Protein AF-A0A967WWT2-F1 (afdb_monomer)

Mean predicted aligned error: 10.34 Å

pLDDT: mean 78.19, std 13.16, range [41.59, 95.38]

Solvent-accessible surface area (backbone atoms only — not comparable to full-atom values): 6379 Å² total; per-residue (Å²): 126,66,67,59,69,57,44,53,61,51,52,52,48,64,65,35,56,87,50,70,46,81,72,91,77,79,73,56,79,82,50,46,62,55,53,53,53,50,50,52,52,51,52,55,50,28,65,75,70,73,47,48,70,65,51,29,50,68,61,23,52,84,67,68,36,68,70,23,54,51,50,42,50,52,51,53,51,51,51,51,51,52,49,53,61,51,61,77,46,81,67,76,77,71,81,78,71,82,70,54,64,72,47,73,74,91

Foldseek 3Di:
DVVVVVVVVVVVCVVLVVLVLDDDDDDDPVCVVVVVVVVVVQVVVCVVLVHDLCCLVVVVVVVVDPSSVVVNVVVVVVVVVVVVVVVVDPDDPDPDPPPPVVSPPD

Radius of gyration: 17.38 Å; Cα contacts (8 Å, |Δi|>4): 32; chains: 1; bounding box: 36×29×40 Å

Structure (mmCIF, N/CA/C/O backbone):
data_AF-A0A967WWT2-F1
#
_entry.id   AF-A0A967WWT2-F1
#
loop_
_atom_site.group_PDB
_atom_site.id
_atom_site.type_symbol
_atom_site.label_atom_id
_atom_site.label_alt_id
_atom_site.label_comp_id
_atom_site.label_asym_id
_atom_site.label_entity_id
_atom_site.label_seq_id
_atom_site.pdbx_PDB_ins_code
_atom_site.Cartn_x
_atom_site.Cartn_y
_atom_site.Cartn_z
_atom_site.occupancy
_atom_site.B_iso_or_equiv
_atom_site.auth_seq_id
_atom_site.auth_comp_id
_atom_site.auth_asym_id
_atom_site.auth_atom_id
_atom_site.pdbx_PDB_model_num
ATOM 1 N N . GLY A 1 1 ? -9.797 3.196 -16.306 1.00 60.34 1 GLY A N 1
ATOM 2 C CA . GLY A 1 1 ? -9.299 2.882 -14.950 1.00 60.34 1 GLY A CA 1
ATOM 3 C C . GLY A 1 1 ? -10.285 3.153 -13.816 1.00 60.34 1 GLY A C 1
ATOM 4 O O . GLY A 1 1 ? -9.964 2.824 -12.686 1.00 60.34 1 GLY A O 1
ATOM 5 N N . SER A 1 2 ? -11.473 3.717 -14.060 1.00 72.06 2 SER A N 1
ATOM 6 C CA . SER A 1 2 ? -12.331 4.225 -12.973 1.00 72.06 2 SER A CA 1
ATOM 7 C C . SER A 1 2 ? -13.225 3.172 -12.309 1.00 72.06 2 SER A C 1
ATOM 9 O O . SER A 1 2 ? -13.552 3.304 -11.135 1.00 72.06 2 SER A O 1
ATOM 11 N N . VAL A 1 3 ? -13.580 2.097 -13.023 1.00 85.44 3 VAL A N 1
ATOM 12 C CA . VAL A 1 3 ? -14.450 1.032 -12.484 1.00 85.44 3 VAL A CA 1
ATOM 13 C C . VAL A 1 3 ? -13.827 0.304 -11.292 1.00 85.44 3 VAL A C 1
ATOM 15 O O . VAL A 1 3 ? -14.539 -0.043 -10.359 1.00 85.44 3 VAL A O 1
ATOM 18 N N . VAL A 1 4 ? -12.496 0.162 -11.276 1.00 85.12 4 VAL A N 1
ATOM 19 C CA . VAL A 1 4 ? -11.754 -0.471 -10.174 1.00 85.12 4 VAL A CA 1
ATOM 20 C C . VAL A 1 4 ? -11.893 0.344 -8.884 1.00 85.12 4 VAL A C 1
ATOM 22 O O . VAL A 1 4 ? -12.111 -0.211 -7.813 1.00 85.12 4 VAL A O 1
ATOM 25 N N . VAL A 1 5 ? -11.853 1.676 -8.979 1.00 87.19 5 VAL A N 1
ATOM 26 C CA . VAL A 1 5 ? -11.958 2.566 -7.809 1.00 87.19 5 VAL A CA 1
ATOM 27 C C . VAL A 1 5 ? -13.308 2.413 -7.108 1.00 87.19 5 VAL A C 1
ATOM 29 O O . VAL A 1 5 ? -13.368 2.432 -5.883 1.00 87.19 5 VAL A O 1
ATOM 32 N N . LEU A 1 6 ? -14.380 2.211 -7.877 1.00 90.88 6 LEU A N 1
ATOM 33 C CA . LEU A 1 6 ? -15.718 1.954 -7.345 1.00 90.88 6 LEU A CA 1
ATOM 34 C C . LEU A 1 6 ? -15.877 0.500 -6.881 1.00 90.88 6 LEU A C 1
ATOM 36 O O . LEU A 1 6 ? -16.505 0.249 -5.856 1.00 90.88 6 LEU A O 1
ATOM 40 N N . SER A 1 7 ? -15.284 -0.466 -7.586 1.00 89.25 7 SER A N 1
ATOM 41 C CA . SER A 1 7 ? -15.450 -1.884 -7.265 1.00 89.25 7 SER A CA 1
ATOM 42 C C . SER A 1 7 ? -14.705 -2.322 -6.003 1.00 89.25 7 SER A C 1
ATOM 44 O O . SER A 1 7 ? -15.155 -3.259 -5.355 1.00 89.25 7 SER A O 1
ATOM 46 N N . LEU A 1 8 ? -13.596 -1.674 -5.623 1.00 89.50 8 LEU A N 1
ATOM 47 C CA . LEU A 1 8 ? -12.852 -1.998 -4.394 1.00 89.50 8 LEU A CA 1
ATOM 48 C C . LEU A 1 8 ? -13.704 -1.864 -3.114 1.00 89.50 8 LEU A C 1
ATOM 50 O O . LEU A 1 8 ? -13.814 -2.848 -2.377 1.00 89.50 8 LEU A O 1
ATOM 54 N N . PRO A 1 9 ? -14.325 -0.701 -2.825 1.00 89.00 9 PRO A N 1
ATOM 55 C CA . PRO A 1 9 ? -15.168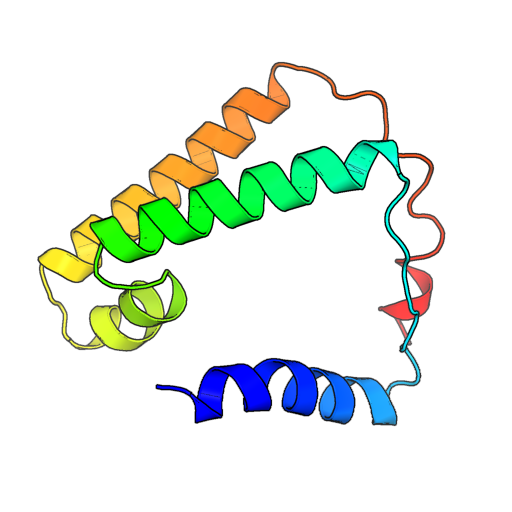 -0.558 -1.641 1.00 89.00 9 PRO A CA 1
ATOM 56 C C . PRO A 1 9 ? -16.434 -1.417 -1.732 1.00 89.00 9 PRO A C 1
ATOM 58 O O . PRO A 1 9 ? -16.829 -2.014 -0.734 1.00 89.00 9 PRO A O 1
ATOM 61 N N . ILE A 1 10 ? -17.034 -1.540 -2.922 1.00 90.81 10 ILE A N 1
ATOM 62 C CA . ILE A 1 10 ? -18.239 -2.359 -3.134 1.00 90.81 10 ILE A CA 1
ATOM 63 C C . ILE A 1 10 ? -17.939 -3.844 -2.884 1.00 90.81 10 ILE A C 1
ATOM 65 O O . ILE A 1 10 ? -18.672 -4.509 -2.155 1.00 90.81 10 ILE A O 1
ATOM 69 N N . GLY A 1 11 ? -16.837 -4.363 -3.426 1.00 88.38 11 GLY A N 1
ATOM 70 C CA . GLY A 1 11 ? -16.405 -5.744 -3.221 1.00 88.38 11 GLY A CA 1
ATOM 71 C C . GLY A 1 11 ? -16.061 -6.032 -1.760 1.00 88.38 11 GLY A C 1
ATOM 72 O O . GLY A 1 11 ? -16.466 -7.064 -1.229 1.00 88.38 11 GLY A O 1
ATOM 73 N N . GLY A 1 12 ? -15.390 -5.096 -1.079 1.00 87.00 12 GLY A N 1
ATOM 74 C CA . GLY A 1 12 ? -15.132 -5.192 0.359 1.00 87.00 12 GLY A CA 1
ATOM 75 C C . GLY A 1 12 ? -16.418 -5.225 1.192 1.00 87.00 12 GLY A C 1
ATOM 76 O O . GLY A 1 12 ? -16.533 -6.039 2.106 1.00 87.00 12 GLY A O 1
ATOM 77 N N . PHE A 1 13 ? -17.406 -4.397 0.842 1.00 86.62 13 PHE A N 1
ATOM 78 C CA . PHE A 1 13 ? -18.704 -4.348 1.517 1.00 86.62 13 PHE A CA 1
ATOM 79 C C . PHE A 1 13 ? -19.501 -5.647 1.344 1.00 86.62 13 PHE A C 1
ATOM 81 O O . PHE A 1 13 ? -19.939 -6.233 2.332 1.00 86.62 13 PHE A O 1
ATOM 88 N N . ILE A 1 14 ? -19.617 -6.150 0.110 1.00 88.25 14 ILE A N 1
ATOM 89 C CA . ILE A 1 14 ? -20.298 -7.422 -0.181 1.00 88.25 14 ILE A CA 1
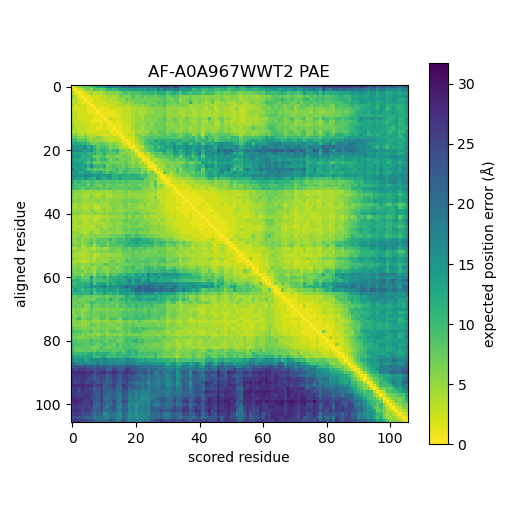ATOM 90 C C . ILE A 1 14 ? -19.592 -8.583 0.523 1.00 88.25 14 ILE A C 1
ATOM 92 O O . ILE A 1 14 ? -20.248 -9.478 1.038 1.00 88.25 14 ILE A O 1
ATOM 96 N N . ALA A 1 15 ? -18.261 -8.566 0.597 1.00 85.69 15 ALA A N 1
ATOM 97 C CA . ALA A 1 15 ? -17.512 -9.602 1.293 1.00 85.69 15 ALA A CA 1
ATOM 98 C C . ALA A 1 15 ? -17.683 -9.522 2.824 1.00 85.69 15 ALA A C 1
ATOM 100 O O . ALA A 1 15 ? -17.624 -10.544 3.504 1.00 85.69 15 ALA A O 1
ATOM 101 N N . ALA A 1 16 ? -17.860 -8.333 3.399 1.00 81.31 16 ALA A N 1
ATOM 102 C CA . ALA A 1 16 ? -18.068 -8.159 4.838 1.00 81.31 16 ALA A CA 1
ATOM 103 C C . ALA A 1 16 ? -19.508 -8.477 5.280 1.00 81.31 16 ALA A C 1
ATOM 105 O O . ALA A 1 16 ? -19.714 -8.888 6.421 1.00 81.31 16 ALA A O 1
ATOM 106 N N . TRP A 1 17 ? -20.489 -8.340 4.383 1.00 80.56 17 TRP A N 1
ATOM 107 C CA . TRP A 1 17 ? -21.911 -8.522 4.684 1.00 80.56 17 TRP A CA 1
ATOM 108 C C . TRP A 1 17 ? -22.262 -9.897 5.286 1.00 80.56 17 TRP A C 1
ATOM 110 O O . TRP A 1 17 ? -22.899 -9.917 6.337 1.00 80.56 17 TRP A O 1
ATOM 120 N N . PRO A 1 18 ? -21.835 -11.049 4.723 1.00 80.31 18 PRO A N 1
ATOM 121 C CA . PRO A 1 18 ? -22.174 -12.362 5.276 1.00 80.31 18 PRO A CA 1
ATOM 122 C C . PRO A 1 18 ? -21.506 -12.632 6.624 1.00 80.31 18 PRO A C 1
ATOM 124 O O . PRO A 1 18 ? -21.966 -13.481 7.377 1.00 80.31 18 PRO A O 1
ATOM 127 N N . ARG A 1 19 ? -20.405 -11.928 6.911 1.00 75.81 19 ARG A N 1
ATOM 128 C CA . ARG A 1 19 ? -19.617 -12.099 8.134 1.00 75.81 19 ARG A CA 1
ATOM 129 C C . ARG A 1 19 ? -20.117 -11.216 9.281 1.00 75.81 19 ARG A C 1
ATOM 131 O O . ARG A 1 19 ? -19.773 -11.463 10.424 1.00 75.81 19 ARG A O 1
ATOM 138 N N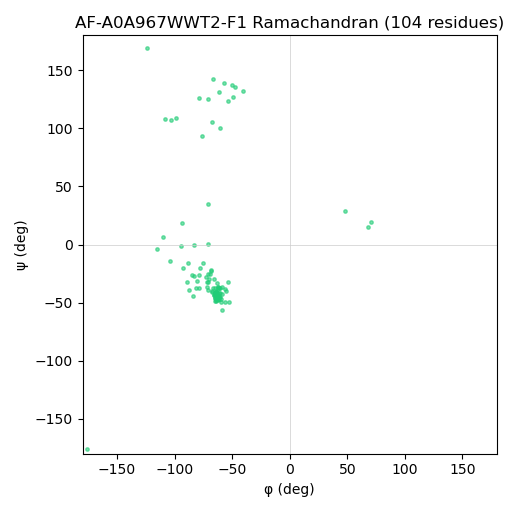 . GLY A 1 20 ? -20.944 -10.198 9.014 1.00 64.81 20 GLY A N 1
ATOM 139 C CA . GLY A 1 20 ? -21.502 -9.326 10.060 1.00 64.81 20 GLY A CA 1
ATOM 140 C C . GLY A 1 20 ? -20.469 -8.430 10.763 1.00 64.81 20 GLY A C 1
ATOM 141 O O . GLY A 1 20 ? -20.755 -7.854 11.809 1.00 64.81 20 GLY A O 1
ATOM 142 N N . THR A 1 21 ? -19.271 -8.276 10.193 1.00 64.94 21 THR A N 1
ATOM 143 C CA . THR A 1 21 ? -18.104 -7.618 10.814 1.00 64.94 21 THR A CA 1
ATOM 144 C C . THR A 1 21 ? -17.972 -6.134 10.465 1.00 64.94 21 THR A C 1
ATOM 146 O O . THR A 1 21 ? -16.905 -5.531 10.600 1.00 64.94 21 THR A O 1
ATOM 149 N N . PHE A 1 22 ? -19.054 -5.511 9.995 1.00 64.19 22 PHE A N 1
ATOM 150 C CA . PHE A 1 22 ? -19.024 -4.131 9.527 1.00 64.19 22 PHE A CA 1
ATOM 151 C C . PHE A 1 22 ? -18.993 -3.143 10.703 1.00 64.19 22 PHE A C 1
ATOM 153 O O . PHE A 1 22 ? -20.025 -2.750 11.242 1.00 64.19 22 PHE A O 1
ATOM 160 N N . ALA A 1 23 ? -17.788 -2.731 11.100 1.00 66.38 23 ALA A N 1
ATOM 161 C CA . ALA A 1 23 ? -17.566 -1.706 12.115 1.00 66.38 23 ALA A CA 1
ATOM 162 C C . ALA A 1 23 ? -17.038 -0.415 11.469 1.00 66.38 23 ALA A C 1
ATOM 164 O O . ALA A 1 23 ? -15.876 -0.343 11.061 1.00 66.38 23 ALA A O 1
ATOM 165 N N . LEU A 1 24 ? -17.870 0.632 11.408 1.00 66.06 24 LEU A N 1
ATOM 166 C CA . LEU A 1 24 ? -17.417 1.963 10.996 1.00 66.06 24 LEU A CA 1
ATOM 167 C C . LEU A 1 24 ? -16.471 2.529 12.062 1.00 66.06 24 LEU A C 1
ATOM 169 O O . LEU A 1 24 ? -16.898 2.952 13.137 1.00 66.06 24 LEU A O 1
ATOM 173 N N . LYS A 1 25 ? -15.170 2.539 11.770 1.00 68.56 25 LYS A N 1
ATOM 174 C CA . LYS A 1 25 ? -14.153 3.111 12.656 1.00 68.56 25 LYS A CA 1
ATOM 175 C C . LYS A 1 25 ? -13.788 4.510 12.209 1.00 68.56 25 LYS A C 1
ATOM 177 O O . LYS A 1 25 ? -13.102 4.687 11.207 1.00 68.56 25 LYS A O 1
ATOM 182 N N . LEU A 1 26 ? -14.216 5.500 12.987 1.00 71.00 26 LEU A N 1
ATOM 183 C CA . LEU A 1 26 ? -13.755 6.866 12.795 1.00 71.00 26 LEU A CA 1
ATOM 184 C C . LEU A 1 26 ? -12.353 7.021 13.403 1.00 71.00 26 LEU A C 1
ATOM 186 O O . LEU A 1 26 ? -12.152 6.703 14.580 1.00 71.00 26 LEU A O 1
ATOM 190 N N . PRO A 1 27 ? -11.369 7.500 12.625 1.00 66.44 27 PRO A N 1
ATOM 191 C CA . PRO A 1 27 ? -10.036 7.748 13.140 1.00 66.44 27 PRO A CA 1
ATOM 192 C C . PRO A 1 27 ? -10.060 8.896 14.155 1.00 66.44 27 PRO A C 1
ATOM 194 O O . PRO A 1 27 ? -10.758 9.894 13.990 1.00 66.44 27 PRO A O 1
ATOM 197 N N . GLN A 1 28 ? -9.256 8.765 15.209 1.00 74.31 28 GLN A N 1
ATOM 198 C CA . GLN A 1 28 ? -9.050 9.828 16.192 1.00 74.31 28 GLN A CA 1
ATOM 199 C C . GLN A 1 28 ? -8.543 11.097 15.480 1.00 74.31 28 GLN A C 1
ATOM 201 O O . GLN A 1 28 ? -7.674 10.997 14.614 1.00 74.31 28 GLN A O 1
ATOM 206 N N . ALA A 1 29 ? -9.019 12.290 15.857 1.00 71.50 29 ALA A N 1
ATOM 207 C CA . ALA A 1 29 ? -8.725 13.541 15.135 1.00 71.50 29 ALA A CA 1
ATOM 208 C C . ALA A 1 29 ? -7.219 13.813 14.917 1.00 71.50 29 ALA A C 1
ATOM 210 O O . ALA A 1 29 ? -6.814 14.345 13.886 1.00 71.50 29 ALA A O 1
ATOM 211 N N . ARG A 1 30 ? -6.363 13.376 15.852 1.00 69.38 30 ARG A N 1
ATOM 212 C CA . ARG A 1 30 ? -4.895 13.478 15.734 1.00 69.38 30 ARG A CA 1
ATOM 213 C C . ARG A 1 30 ? -4.295 12.536 14.680 1.00 69.38 30 ARG A C 1
ATOM 215 O O . ARG A 1 30 ? -3.225 12.813 14.151 1.00 69.38 30 ARG A O 1
ATOM 222 N N . ALA A 1 31 ? -4.961 11.425 14.377 1.00 75.25 31 ALA A N 1
ATOM 223 C CA . ALA A 1 31 ? -4.535 10.459 13.369 1.00 75.25 31 ALA A CA 1
ATOM 224 C C . ALA A 1 31 ? -4.951 10.877 11.949 1.00 75.25 31 ALA A C 1
ATOM 226 O O . ALA A 1 31 ? -4.243 10.546 11.000 1.00 75.25 31 ALA A O 1
ATOM 227 N N . THR A 1 32 ? -6.029 11.654 11.807 1.00 81.00 32 THR A N 1
ATOM 228 C CA . THR A 1 32 ? -6.523 12.169 10.520 1.00 81.00 32 THR A CA 1
ATOM 229 C C . THR A 1 32 ? -5.435 12.897 9.735 1.00 81.00 32 THR A C 1
ATOM 231 O O . THR A 1 32 ? -5.186 12.549 8.584 1.00 81.00 32 THR A O 1
ATOM 234 N N . GLY A 1 33 ? -4.705 13.825 10.365 1.00 84.94 33 GLY A N 1
ATOM 235 C CA . GLY A 1 33 ? -3.620 14.551 9.691 1.00 84.94 33 GLY A CA 1
ATOM 236 C C . GLY A 1 33 ? -2.522 13.628 9.147 1.00 84.94 33 GLY A C 1
ATOM 237 O O . GLY A 1 33 ? -2.022 13.835 8.044 1.00 84.94 33 GLY A O 1
ATOM 238 N N . ARG A 1 34 ? -2.200 12.547 9.871 1.00 82.88 34 ARG A N 1
ATOM 239 C CA . ARG A 1 34 ? -1.225 11.552 9.408 1.00 82.88 34 ARG A CA 1
ATOM 240 C C . ARG A 1 34 ? -1.751 10.718 8.243 1.00 82.88 34 ARG A C 1
ATOM 242 O O . ARG A 1 34 ? -0.980 10.442 7.330 1.00 82.88 34 ARG A O 1
ATOM 249 N N . PHE A 1 35 ? -3.030 10.339 8.257 1.00 85.88 35 PHE A N 1
ATOM 250 C CA . PHE A 1 35 ? -3.641 9.603 7.149 1.00 85.88 35 PHE A CA 1
ATOM 251 C C . PHE A 1 35 ? -3.689 10.436 5.866 1.00 85.88 35 PHE A C 1
ATOM 253 O O . PHE A 1 35 ? -3.318 9.934 4.804 1.00 85.88 35 PHE A O 1
ATOM 260 N N . LEU A 1 36 ? -4.048 11.720 5.968 1.00 89.81 36 LEU A N 1
ATOM 261 C CA . LEU A 1 36 ? -3.980 12.639 4.830 1.00 89.81 36 LEU A CA 1
ATOM 262 C C . LEU A 1 36 ? -2.547 12.793 4.311 1.00 89.81 36 LEU A C 1
ATOM 264 O O . LEU A 1 36 ? -2.324 12.660 3.110 1.00 89.81 36 LEU A O 1
ATOM 268 N N . ALA A 1 37 ? -1.573 13.002 5.203 1.00 90.62 37 ALA A N 1
ATOM 269 C CA . ALA A 1 37 ? -0.169 13.114 4.813 1.00 90.62 37 ALA A CA 1
ATOM 270 C C . ALA A 1 37 ? 0.328 11.854 4.084 1.00 90.62 37 ALA A C 1
ATOM 272 O O . ALA A 1 37 ? 0.990 11.960 3.052 1.00 90.62 37 ALA A O 1
ATOM 273 N N . SER A 1 38 ? -0.037 10.659 4.565 1.00 84.56 38 SER A N 1
ATOM 274 C CA . SER A 1 38 ? 0.310 9.408 3.882 1.00 84.56 38 SER A CA 1
ATOM 275 C C . SER A 1 38 ? -0.396 9.245 2.537 1.00 84.56 38 SER A C 1
ATOM 277 O O . SER A 1 38 ? 0.235 8.800 1.583 1.00 84.56 38 SER A O 1
ATOM 279 N N . GLY A 1 39 ? -1.674 9.629 2.433 1.00 90.12 39 GLY A N 1
ATOM 280 C CA . GLY A 1 39 ? -2.439 9.522 1.190 1.00 90.12 39 GLY A CA 1
ATOM 281 C C . GLY A 1 39 ? -1.875 10.417 0.088 1.00 90.12 39 GLY A C 1
ATOM 282 O O . GLY A 1 39 ? -1.697 9.967 -1.042 1.00 90.12 39 GLY A O 1
ATOM 283 N N . LEU A 1 40 ? -1.505 11.652 0.435 1.00 95.38 40 LEU A N 1
ATOM 284 C CA . LEU A 1 40 ? -0.843 12.576 -0.488 1.00 95.38 40 LEU A CA 1
ATOM 285 C C . LEU A 1 40 ? 0.516 12.036 -0.945 1.00 95.38 40 LEU A C 1
ATOM 287 O O . LEU A 1 40 ? 0.782 11.988 -2.144 1.00 95.38 40 LEU A O 1
ATOM 291 N N . ALA A 1 41 ? 1.350 11.570 -0.011 1.00 91.56 41 ALA A N 1
ATOM 292 C CA . ALA A 1 41 ? 2.653 10.998 -0.341 1.00 91.56 41 ALA A CA 1
ATOM 293 C C . ALA A 1 41 ? 2.535 9.764 -1.257 1.00 91.56 41 ALA A C 1
ATOM 295 O O . ALA A 1 41 ? 3.291 9.637 -2.223 1.00 91.56 41 ALA A O 1
ATOM 296 N N . MET A 1 42 ? 1.563 8.881 -0.999 1.00 90.81 42 MET A N 1
ATOM 297 C CA . MET A 1 42 ? 1.287 7.718 -1.849 1.00 90.81 42 MET A CA 1
ATOM 298 C C . MET A 1 42 ? 0.806 8.124 -3.243 1.00 90.81 42 MET A C 1
ATOM 300 O O . MET A 1 42 ? 1.268 7.549 -4.225 1.00 90.81 42 MET A O 1
ATOM 304 N N . GLY A 1 43 ? -0.068 9.129 -3.344 1.00 90.44 43 GLY A N 1
ATOM 305 C CA . GLY A 1 43 ? -0.556 9.638 -4.627 1.00 90.44 43 GLY A CA 1
ATOM 306 C C . GLY A 1 43 ? 0.561 10.226 -5.490 1.00 90.44 43 GLY A C 1
ATOM 307 O O . GLY A 1 43 ? 0.688 9.867 -6.659 1.00 90.44 43 GLY A O 1
ATOM 308 N N . ILE A 1 44 ? 1.417 11.065 -4.898 1.00 94.25 44 ILE A N 1
ATOM 309 C CA . ILE A 1 44 ? 2.573 11.657 -5.590 1.00 94.25 44 ILE A CA 1
ATOM 310 C C . ILE A 1 44 ? 3.515 10.555 -6.080 1.00 94.25 44 ILE A C 1
ATOM 312 O O . ILE A 1 44 ? 3.928 10.552 -7.237 1.00 94.25 44 ILE A O 1
ATOM 316 N N . SER A 1 45 ? 3.802 9.574 -5.225 1.00 86.88 45 SER A N 1
ATOM 317 C CA . SER A 1 45 ? 4.688 8.461 -5.574 1.00 86.88 45 SER A CA 1
ATOM 3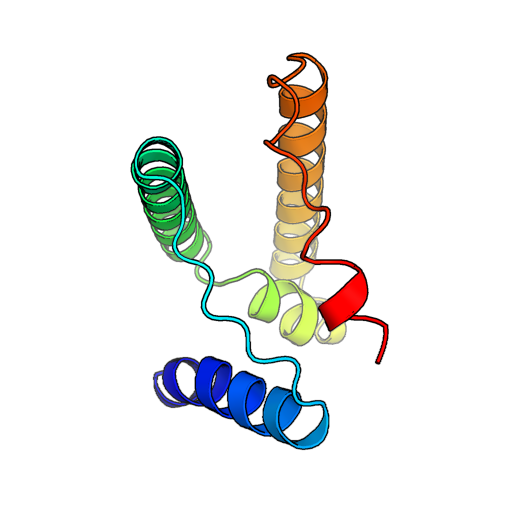18 C C . SER A 1 45 ? 4.115 7.593 -6.699 1.00 86.88 45 SER A C 1
ATOM 320 O O . SER A 1 45 ? 4.849 7.211 -7.605 1.00 86.88 45 SER A O 1
ATOM 322 N N . ALA A 1 46 ? 2.807 7.311 -6.681 1.00 88.19 46 ALA A N 1
ATOM 323 C CA . ALA A 1 46 ? 2.139 6.529 -7.722 1.00 88.19 46 ALA A CA 1
ATOM 324 C C . ALA A 1 46 ? 2.160 7.237 -9.086 1.00 88.19 46 ALA A C 1
ATOM 326 O O . ALA A 1 46 ? 2.362 6.591 -10.113 1.00 88.19 46 ALA A O 1
ATOM 327 N N . ALA A 1 47 ? 2.008 8.567 -9.094 1.00 90.75 47 ALA A N 1
ATOM 328 C CA . ALA A 1 47 ? 2.127 9.366 -10.309 1.00 90.75 47 ALA A CA 1
ATOM 329 C C . ALA A 1 47 ? 3.551 9.315 -10.889 1.00 90.75 47 ALA A C 1
ATOM 331 O O . ALA A 1 47 ? 3.705 9.146 -12.095 1.00 90.75 47 ALA A O 1
ATOM 332 N N . ILE A 1 48 ? 4.581 9.396 -10.036 1.00 89.38 48 ILE A N 1
ATOM 333 C CA . ILE A 1 48 ? 5.993 9.316 -10.453 1.00 89.38 48 ILE A CA 1
ATOM 334 C C . ILE A 1 48 ? 6.343 7.913 -10.973 1.00 89.38 48 ILE A C 1
ATOM 336 O O . ILE A 1 48 ? 7.048 7.785 -11.969 1.00 89.38 48 ILE A O 1
ATOM 340 N N . ALA A 1 49 ? 5.847 6.860 -10.320 1.00 85.94 49 ALA A N 1
ATOM 341 C CA . ALA A 1 49 ? 6.111 5.474 -10.707 1.00 85.94 49 ALA A CA 1
ATOM 342 C C . ALA A 1 49 ? 5.315 5.016 -11.946 1.00 85.94 49 ALA A C 1
ATOM 344 O O . ALA A 1 49 ? 5.640 3.984 -12.527 1.00 85.94 49 ALA A O 1
ATOM 345 N N . GLY A 1 50 ? 4.269 5.752 -12.344 1.00 86.62 50 GLY A N 1
ATOM 346 C CA . GLY A 1 50 ? 3.379 5.365 -13.443 1.00 86.62 50 GLY A CA 1
ATOM 347 C C . GLY A 1 50 ? 2.479 4.169 -13.114 1.00 86.62 50 GLY A C 1
ATOM 348 O O . GLY A 1 50 ? 1.961 3.516 -14.020 1.00 86.62 50 GLY A O 1
ATOM 349 N N . GLY A 1 51 ? 2.283 3.865 -11.827 1.00 85.12 51 GLY A N 1
ATOM 350 C CA . GLY A 1 51 ? 1.574 2.668 -11.391 1.00 85.12 51 GLY A CA 1
ATOM 351 C C . GLY A 1 51 ? 1.381 2.574 -9.879 1.00 85.12 51 GLY A C 1
ATOM 352 O O . GLY A 1 51 ? 1.717 3.474 -9.113 1.00 85.12 51 GLY A O 1
ATOM 353 N N . CYS A 1 52 ? 0.813 1.452 -9.441 1.00 88.56 52 CYS A N 1
ATOM 354 C CA . CYS A 1 52 ? 0.631 1.116 -8.031 1.00 88.56 52 CYS A CA 1
ATOM 355 C C . CYS A 1 52 ? 1.283 -0.231 -7.707 1.00 88.56 52 CYS A C 1
ATOM 357 O O . CYS A 1 52 ? 1.642 -1.001 -8.601 1.00 88.56 52 CYS A O 1
ATOM 359 N N . ASN A 1 53 ? 1.388 -0.548 -6.418 1.00 88.75 53 ASN A N 1
ATOM 360 C CA . ASN A 1 53 ? 1.882 -1.844 -5.955 1.00 88.75 53 ASN A CA 1
ATOM 361 C C . ASN A 1 53 ? 1.074 -3.018 -6.537 1.00 88.75 53 ASN A C 1
ATOM 363 O O . ASN A 1 53 ? 1.659 -4.017 -6.931 1.00 88.75 53 ASN A O 1
ATOM 367 N N . ILE A 1 54 ? -0.252 -2.891 -6.669 1.00 87.94 54 ILE A N 1
ATOM 368 C CA . ILE A 1 54 ? -1.086 -3.959 -7.244 1.00 87.94 54 ILE A CA 1
ATOM 369 C C . ILE A 1 54 ? -0.729 -4.190 -8.721 1.00 87.94 54 ILE A C 1
ATOM 371 O O . ILE A 1 54 ? -0.532 -5.327 -9.139 1.00 87.94 54 ILE A O 1
ATOM 375 N N . GLY A 1 55 ? -0.590 -3.119 -9.507 1.00 87.62 55 GLY A N 1
ATOM 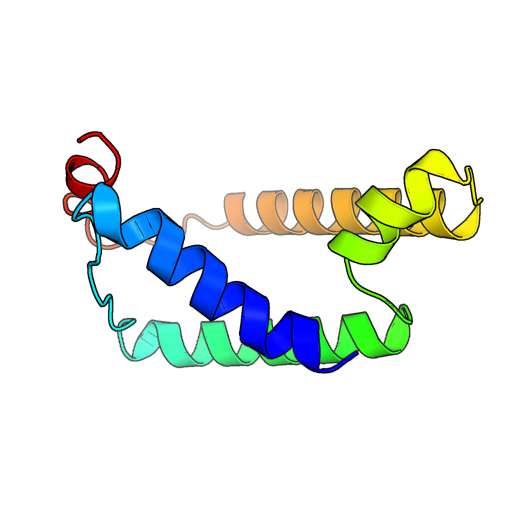376 C CA . GLY A 1 55 ? -0.246 -3.211 -10.927 1.00 87.62 55 GLY A CA 1
ATOM 377 C C . GLY A 1 55 ? 1.147 -3.799 -11.152 1.00 87.62 55 GLY A C 1
ATOM 378 O O . GLY A 1 55 ? 1.302 -4.749 -11.917 1.00 87.62 55 GLY A O 1
ATOM 379 N N . HIS A 1 56 ? 2.157 -3.304 -10.439 1.00 87.56 56 HIS A N 1
ATOM 380 C CA . HIS A 1 56 ? 3.529 -3.775 -10.626 1.00 87.56 56 HIS A CA 1
ATOM 381 C C . HIS A 1 56 ? 3.769 -5.187 -10.084 1.00 87.56 56 HIS A C 1
ATOM 383 O O . HIS A 1 56 ? 4.494 -5.956 -10.720 1.00 87.56 56 HIS A O 1
ATOM 389 N N . THR A 1 57 ? 3.143 -5.549 -8.960 1.00 87.38 57 THR A N 1
ATOM 390 C CA . THR A 1 57 ? 3.342 -6.859 -8.329 1.00 87.38 57 THR A CA 1
ATOM 391 C C . THR A 1 57 ? 2.455 -7.945 -8.934 1.00 87.38 57 THR A C 1
ATOM 393 O O . THR A 1 57 ? 2.962 -9.022 -9.208 1.00 87.38 57 THR A O 1
ATOM 396 N N . PHE A 1 58 ? 1.165 -7.704 -9.195 1.00 86.94 58 PHE A N 1
ATOM 397 C CA . PHE A 1 58 ? 0.293 -8.752 -9.751 1.00 86.94 58 PHE A CA 1
ATOM 398 C C . PHE A 1 58 ? 0.322 -8.810 -11.278 1.00 86.94 58 PHE A C 1
ATOM 400 O O . PHE A 1 58 ? 0.320 -9.901 -11.838 1.00 86.94 58 PHE A O 1
ATOM 407 N N . SER A 1 59 ? 0.363 -7.663 -11.964 1.00 85.50 59 SER A N 1
ATOM 408 C CA . SER A 1 59 ? 0.337 -7.640 -13.434 1.00 85.50 59 SER A CA 1
ATOM 409 C C . SER A 1 59 ? 1.729 -7.704 -14.056 1.00 85.50 59 SER A C 1
ATOM 411 O O . SER A 1 59 ? 1.880 -8.246 -15.145 1.00 85.50 59 SER A O 1
ATOM 413 N N . GLY A 1 60 ? 2.746 -7.135 -13.405 1.00 80.12 60 GLY A N 1
ATOM 414 C CA . GLY A 1 60 ? 4.098 -7.066 -13.962 1.00 80.12 60 GLY A CA 1
ATOM 415 C C . GLY A 1 60 ? 5.029 -8.214 -13.565 1.00 80.12 60 GLY A C 1
ATOM 416 O O . GLY A 1 60 ? 5.993 -8.473 -14.283 1.00 80.12 60 GLY A O 1
ATOM 417 N N . ALA A 1 61 ? 4.734 -8.931 -12.474 1.00 81.19 61 ALA A N 1
ATOM 418 C CA . ALA A 1 61 ? 5.469 -10.139 -12.093 1.00 81.19 61 ALA A CA 1
ATOM 419 C C . ALA A 1 61 ? 5.366 -11.291 -13.116 1.00 81.19 61 ALA A C 1
ATOM 421 O O . ALA A 1 61 ? 6.416 -11.835 -13.457 1.00 81.19 61 ALA A O 1
ATOM 422 N N . PRO A 1 62 ? 4.182 -11.663 -13.657 1.00 80.81 62 PRO A N 1
ATOM 423 C CA . PRO A 1 62 ? 4.093 -12.758 -14.631 1.00 80.81 62 PRO A CA 1
ATOM 424 C C . PRO A 1 62 ? 4.733 -12.412 -15.983 1.00 80.81 62 PRO A C 1
ATOM 426 O O . PRO A 1 62 ? 5.186 -13.300 -16.697 1.00 80.81 62 PRO A O 1
ATOM 429 N N . THR A 1 63 ? 4.816 -11.125 -16.320 1.00 80.06 63 THR A N 1
ATOM 430 C CA . THR A 1 63 ? 5.389 -10.630 -17.583 1.00 80.06 63 THR A CA 1
ATOM 431 C C . THR A 1 63 ? 6.922 -10.522 -17.535 1.00 80.06 63 THR A C 1
ATOM 433 O O . THR A 1 63 ? 7.533 -10.097 -18.511 1.00 80.06 63 THR A O 1
ATOM 436 N N . LEU A 1 64 ? 7.551 -10.868 -16.399 1.00 77.94 64 LEU A N 1
ATOM 437 C CA . LEU A 1 64 ? 9.002 -10.804 -16.149 1.00 77.94 64 LEU A CA 1
ATOM 438 C C . LEU A 1 64 ? 9.663 -9.473 -16.565 1.00 77.94 64 LEU A C 1
ATOM 440 O O . LEU A 1 64 ? 10.841 -9.412 -16.917 1.00 77.94 64 LEU A O 1
ATOM 444 N N . ALA A 1 65 ? 8.903 -8.378 -16.527 1.00 79.06 65 ALA A N 1
ATOM 445 C CA . ALA A 1 65 ? 9.387 -7.083 -16.973 1.00 79.06 65 ALA A CA 1
ATOM 446 C C . ALA A 1 65 ? 10.424 -6.539 -15.979 1.00 79.06 65 ALA A C 1
ATOM 448 O O . ALA A 1 65 ? 10.122 -6.364 -14.797 1.00 79.06 65 ALA A O 1
ATOM 449 N N . ILE A 1 66 ? 11.623 -6.197 -16.466 1.00 82.75 66 ILE A N 1
ATOM 450 C CA . ILE A 1 66 ? 12.730 -5.678 -15.641 1.00 82.75 66 ILE A CA 1
ATOM 451 C C . ILE A 1 66 ? 12.292 -4.445 -14.836 1.00 82.75 66 ILE A C 1
ATOM 453 O O . ILE A 1 66 ? 12.594 -4.331 -13.649 1.00 82.75 66 ILE A O 1
ATOM 457 N N . SER A 1 67 ? 11.507 -3.558 -15.457 1.00 83.06 67 SER A N 1
ATOM 458 C CA . SER A 1 67 ? 10.942 -2.381 -14.789 1.00 83.06 67 SER A CA 1
ATOM 459 C C . SER A 1 67 ? 10.030 -2.760 -13.613 1.00 83.06 67 SER A C 1
ATOM 461 O O . SER A 1 67 ? 10.091 -2.125 -12.563 1.00 83.06 67 SER A O 1
ATOM 463 N N . SER A 1 68 ? 9.244 -3.835 -13.732 1.00 85.38 68 SER A N 1
ATOM 464 C CA . SER A 1 68 ? 8.319 -4.255 -12.676 1.00 85.38 68 SER A CA 1
ATOM 465 C C . SER A 1 68 ? 8.995 -5.031 -11.551 1.00 85.38 68 SER A C 1
ATOM 467 O O . SER A 1 68 ? 8.584 -4.894 -10.396 1.00 85.38 68 SER A O 1
ATOM 469 N N . LEU A 1 69 ? 10.053 -5.794 -11.851 1.00 83.69 69 LEU A N 1
ATOM 470 C CA . LEU A 1 69 ? 10.898 -6.392 -10.817 1.00 83.69 69 LEU A CA 1
ATOM 471 C C . LEU A 1 69 ? 11.593 -5.307 -9.998 1.00 83.69 69 LEU A C 1
ATOM 473 O O . LEU A 1 69 ? 11.537 -5.350 -8.771 1.00 83.69 69 LEU A O 1
ATOM 477 N N . LEU A 1 70 ? 12.194 -4.317 -10.663 1.00 88.12 70 LEU A N 1
ATOM 478 C CA . LEU A 1 70 ? 12.901 -3.238 -9.981 1.00 88.12 70 LEU A CA 1
ATOM 479 C C . LEU A 1 70 ? 11.941 -2.364 -9.163 1.00 88.12 70 LEU A C 1
ATOM 481 O O . LEU A 1 70 ? 12.218 -2.077 -8.000 1.00 88.12 70 LEU A O 1
ATOM 485 N N . ALA A 1 71 ? 10.777 -2.023 -9.726 1.00 87.94 71 ALA A N 1
ATOM 486 C CA . ALA A 1 71 ? 9.731 -1.300 -9.009 1.00 87.94 71 ALA A CA 1
ATOM 487 C C . ALA A 1 71 ? 9.241 -2.083 -7.782 1.00 87.94 71 ALA A C 1
ATOM 489 O O . ALA A 1 71 ? 9.170 -1.528 -6.687 1.00 87.94 71 ALA A O 1
ATOM 490 N N . SER A 1 72 ? 8.961 -3.381 -7.932 1.00 86.75 72 SER A N 1
ATOM 491 C CA . SER A 1 72 ? 8.522 -4.223 -6.813 1.00 86.75 72 SER A CA 1
ATOM 492 C C . SER A 1 72 ? 9.599 -4.321 -5.731 1.00 86.75 72 SER A C 1
ATOM 494 O O . SER A 1 72 ? 9.282 -4.149 -4.555 1.00 86.75 72 SER A O 1
ATOM 496 N N . LEU A 1 73 ? 10.873 -4.510 -6.103 1.00 89.88 73 LEU A N 1
ATOM 497 C CA . LEU 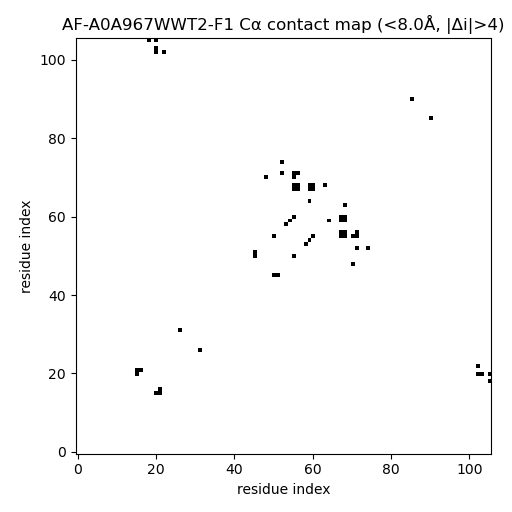A 1 73 ? 11.986 -4.545 -5.149 1.00 89.88 73 LEU A CA 1
ATOM 498 C C . LEU A 1 73 ? 12.090 -3.235 -4.362 1.00 89.88 73 LEU A C 1
ATOM 500 O O . LEU A 1 73 ? 12.147 -3.268 -3.134 1.00 89.88 73 LEU A O 1
ATOM 504 N N . SER A 1 74 ? 12.069 -2.087 -5.045 1.00 87.62 74 SER A N 1
ATOM 505 C CA . SER A 1 74 ? 12.124 -0.772 -4.398 1.00 87.62 74 SER A CA 1
ATOM 506 C C . SER A 1 74 ? 10.927 -0.514 -3.486 1.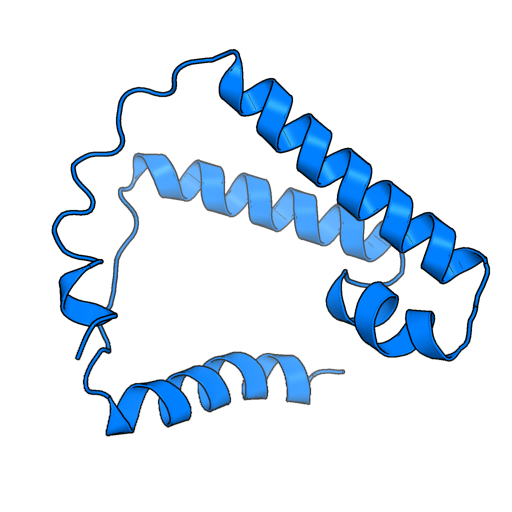00 87.62 74 SER A C 1
ATOM 508 O O . SER A 1 74 ? 11.104 0.071 -2.419 1.00 87.62 74 SER A O 1
ATOM 510 N N . ILE A 1 75 ? 9.727 -0.975 -3.850 1.00 89.06 75 ILE A N 1
ATOM 511 C CA . ILE A 1 75 ? 8.538 -0.873 -2.994 1.00 89.06 75 ILE A CA 1
ATOM 512 C C . ILE A 1 75 ? 8.724 -1.704 -1.716 1.00 89.06 75 ILE A C 1
ATOM 514 O O . ILE A 1 75 ? 8.473 -1.194 -0.623 1.00 89.06 75 ILE A O 1
ATOM 518 N N . PHE A 1 76 ? 9.209 -2.947 -1.821 1.00 90.00 76 PHE A N 1
ATOM 519 C CA . PHE A 1 76 ? 9.476 -3.795 -0.652 1.00 90.00 76 PHE A CA 1
ATOM 520 C C . PHE A 1 76 ? 10.595 -3.234 0.234 1.00 90.00 76 PHE A C 1
ATOM 522 O O . PHE A 1 76 ? 10.436 -3.180 1.454 1.00 90.00 76 PHE A O 1
ATOM 529 N N . LEU A 1 77 ? 11.690 -2.759 -0.364 1.00 91.12 77 LEU A N 1
ATOM 530 C CA . LEU A 1 77 ? 12.791 -2.098 0.341 1.00 91.12 77 LEU A CA 1
ATOM 531 C C . LEU A 1 77 ? 12.320 -0.823 1.050 1.00 91.12 77 LEU A C 1
ATOM 533 O O . LEU A 1 77 ? 12.627 -0.628 2.224 1.00 91.12 77 LEU A O 1
ATOM 537 N N . GLY A 1 78 ? 11.525 0.014 0.380 1.00 87.19 78 GLY A N 1
ATOM 538 C CA . GLY A 1 78 ? 10.957 1.232 0.956 1.00 87.19 78 GLY A CA 1
ATOM 539 C C . GLY A 1 78 ? 9.991 0.948 2.109 1.00 87.19 78 GLY A C 1
ATOM 540 O O . GLY A 1 78 ? 10.066 1.601 3.150 1.00 87.19 78 GLY A O 1
ATOM 541 N N . ALA A 1 79 ? 9.127 -0.061 1.972 1.00 88.19 79 ALA A N 1
ATOM 542 C CA . ALA A 1 79 ? 8.224 -0.487 3.040 1.00 88.19 79 ALA A CA 1
ATOM 543 C C . ALA A 1 79 ? 8.989 -1.064 4.243 1.00 88.19 79 ALA A C 1
ATOM 545 O O . ALA A 1 79 ? 8.694 -0.715 5.388 1.00 88.19 79 ALA A O 1
ATOM 546 N N . GLY A 1 80 ? 10.006 -1.894 3.990 1.00 87.50 80 GLY A N 1
ATOM 547 C CA . GLY A 1 80 ? 10.882 -2.455 5.018 1.00 87.50 80 GLY A CA 1
ATOM 548 C C . GLY A 1 80 ? 11.662 -1.376 5.767 1.00 87.50 80 GLY A C 1
ATOM 549 O O . GLY A 1 80 ? 11.651 -1.355 6.998 1.00 87.50 80 GLY A O 1
ATOM 550 N N . ALA A 1 81 ? 12.259 -0.428 5.042 1.00 88.88 81 ALA A N 1
ATOM 551 C CA . ALA A 1 81 ? 12.962 0.714 5.621 1.00 88.88 81 ALA A CA 1
ATOM 552 C C . ALA A 1 81 ? 12.018 1.621 6.426 1.00 88.88 81 ALA A C 1
ATOM 554 O O . ALA A 1 81 ? 12.358 2.037 7.531 1.00 88.88 81 ALA A O 1
ATOM 555 N N . GLY A 1 82 ? 10.809 1.881 5.919 1.00 86.00 82 GLY A N 1
ATOM 556 C CA . GLY A 1 82 ? 9.783 2.644 6.627 1.00 86.00 82 GLY A CA 1
ATOM 557 C C . GLY A 1 82 ? 9.346 1.970 7.929 1.00 86.00 82 GLY A C 1
ATOM 558 O O . GLY A 1 82 ? 9.253 2.635 8.962 1.00 86.00 82 GLY A O 1
ATOM 559 N N . ASN A 1 83 ? 9.138 0.649 7.908 1.00 86.31 83 ASN A N 1
ATOM 560 C CA . ASN A 1 83 ? 8.845 -0.134 9.107 1.00 86.31 83 ASN A CA 1
ATOM 561 C C . ASN A 1 83 ? 10.011 -0.099 10.104 1.00 86.31 83 ASN A C 1
ATOM 563 O O . ASN A 1 83 ? 9.793 0.172 11.281 1.00 86.31 83 ASN A O 1
ATOM 567 N N . TRP A 1 84 ? 11.242 -0.310 9.636 1.00 82.38 84 TRP A N 1
ATOM 568 C CA . TRP A 1 84 ? 12.441 -0.294 10.475 1.00 82.38 84 TRP A CA 1
ATOM 569 C C . TRP A 1 84 ? 12.663 1.076 11.133 1.00 82.38 84 TRP A C 1
ATOM 571 O O . TRP A 1 84 ? 12.843 1.165 12.347 1.00 82.38 84 TRP A O 1
ATOM 581 N N . LEU A 1 85 ? 12.519 2.161 10.368 1.00 84.69 85 LEU A N 1
ATOM 582 C CA . LEU A 1 85 ? 12.611 3.533 10.870 1.00 84.69 85 LEU A CA 1
ATOM 583 C C . LEU A 1 85 ? 11.522 3.842 11.907 1.00 84.69 85 LEU A C 1
ATOM 585 O O . LEU A 1 85 ? 11.767 4.530 12.901 1.00 84.69 85 LEU A O 1
ATOM 589 N N . ARG A 1 86 ? 10.307 3.326 11.688 1.00 74.19 86 ARG A N 1
ATOM 590 C CA . ARG A 1 86 ? 9.185 3.458 12.623 1.00 74.19 86 ARG A CA 1
ATOM 591 C C . ARG A 1 86 ? 9.399 2.630 13.893 1.00 74.19 86 ARG A C 1
ATOM 593 O O . ARG A 1 86 ? 8.909 3.046 14.933 1.00 74.19 86 ARG A O 1
ATOM 600 N N . PHE A 1 87 ? 10.125 1.515 13.824 1.00 73.50 87 PHE A N 1
ATOM 601 C CA . PHE A 1 87 ? 10.415 0.640 14.964 1.00 73.50 87 PHE A CA 1
ATOM 602 C C . PHE A 1 87 ? 11.417 1.257 15.953 1.00 73.50 87 PHE A C 1
ATOM 604 O O . PHE A 1 87 ? 11.293 1.055 17.156 1.00 73.50 87 PHE A O 1
ATOM 611 N N . ILE A 1 88 ? 12.368 2.066 15.468 1.00 66.94 88 ILE A N 1
ATOM 612 C CA . ILE A 1 88 ? 13.383 2.747 16.300 1.00 66.94 88 ILE A CA 1
ATOM 613 C C . ILE A 1 88 ? 12.766 3.834 17.195 1.00 66.94 88 ILE A C 1
ATOM 615 O O . ILE A 1 88 ? 13.322 4.188 18.234 1.00 66.94 88 ILE A O 1
ATOM 619 N N . ARG A 1 89 ? 11.593 4.363 16.832 1.00 58.44 89 ARG A N 1
ATOM 620 C CA . ARG A 1 89 ? 10.818 5.244 17.708 1.00 58.44 89 ARG A CA 1
ATOM 621 C C . ARG A 1 89 ? 9.667 4.440 18.301 1.00 58.44 89 ARG A C 1
ATOM 623 O O . ARG A 1 89 ? 8.712 4.199 17.562 1.00 58.44 89 ARG A O 1
ATOM 630 N N . PRO A 1 90 ? 9.686 4.069 19.596 1.00 51.84 90 PRO A N 1
ATOM 631 C CA . PRO A 1 90 ? 8.503 3.512 20.230 1.00 51.84 90 PRO A CA 1
ATOM 632 C C . PRO A 1 90 ? 7.411 4.578 20.146 1.00 51.84 90 PRO A C 1
ATOM 634 O O . PRO A 1 90 ? 7.405 5.575 20.865 1.00 51.84 90 PRO A O 1
ATOM 637 N N . ALA A 1 91 ? 6.512 4.428 19.177 1.00 59.16 91 ALA A N 1
ATOM 638 C CA . ALA A 1 91 ? 5.282 5.180 19.186 1.00 59.16 91 ALA A CA 1
ATOM 639 C C . ALA A 1 91 ? 4.553 4.760 20.460 1.00 59.16 91 ALA A C 1
ATOM 641 O O . ALA A 1 91 ? 4.444 3.560 20.719 1.00 59.16 91 ALA A O 1
ATOM 642 N N . ASN A 1 92 ? 4.077 5.740 21.235 1.00 55.59 92 ASN A N 1
ATOM 643 C CA . ASN A 1 92 ? 3.174 5.480 22.349 1.00 55.59 92 ASN A CA 1
ATOM 644 C C . ASN A 1 92 ? 2.162 4.406 21.932 1.00 55.59 92 ASN A C 1
ATOM 646 O O . ASN A 1 92 ? 1.625 4.511 20.817 1.00 55.59 92 ASN A O 1
ATOM 650 N N . PRO A 1 93 ? 1.945 3.382 22.778 1.00 52.88 93 PRO A N 1
ATOM 651 C CA . PRO A 1 93 ? 1.052 2.286 22.459 1.00 52.88 93 PRO A CA 1
ATOM 652 C C . PRO A 1 93 ? -0.259 2.880 21.969 1.00 52.88 93 PRO A C 1
ATOM 654 O O . PRO A 1 93 ? -0.823 3.782 22.596 1.00 52.88 93 PRO A O 1
ATOM 657 N N . LEU A 1 94 ? -0.689 2.429 20.789 1.00 58.66 94 LEU A N 1
ATOM 658 C CA . LEU A 1 94 ? -2.015 2.756 20.295 1.00 58.66 94 LEU A CA 1
ATOM 659 C C . LEU A 1 94 ? -3.007 2.499 21.441 1.00 58.66 94 LEU A C 1
ATOM 661 O O . LEU A 1 94 ? -2.883 1.463 22.105 1.00 58.66 94 LEU A O 1
ATOM 665 N N . PRO A 1 95 ? -3.971 3.404 21.699 1.00 59.38 95 PRO A N 1
ATOM 666 C CA . PRO A 1 95 ? -5.061 3.085 22.605 1.00 59.38 95 PRO A CA 1
ATOM 667 C C . PRO A 1 95 ? -5.656 1.736 22.175 1.00 59.38 95 PRO A C 1
ATOM 669 O O . PRO A 1 95 ? -5.742 1.453 20.974 1.00 59.38 95 PRO A O 1
ATOM 672 N N . PRO A 1 96 ? -5.961 0.863 23.141 1.00 52.94 96 PRO A N 1
ATOM 673 C CA . PRO A 1 96 ? -6.030 -0.567 22.917 1.00 52.94 96 PRO A CA 1
ATOM 674 C C . PRO A 1 96 ? -6.963 -0.956 21.765 1.00 52.94 96 PRO A C 1
ATOM 676 O O . PRO A 1 96 ? -8.164 -0.700 21.799 1.00 52.94 96 PRO A O 1
ATOM 679 N N . LEU A 1 97 ? -6.416 -1.687 20.791 1.00 56.34 97 LEU A N 1
ATOM 680 C CA . LEU A 1 97 ? -7.139 -2.372 19.711 1.00 56.34 97 LEU A CA 1
ATOM 681 C C . LEU A 1 97 ? -7.930 -3.603 20.221 1.00 56.34 97 LEU A C 1
ATOM 683 O O . LEU A 1 97 ? -8.067 -4.599 19.512 1.00 56.34 97 LEU A O 1
ATOM 687 N N . HIS A 1 98 ? -8.489 -3.555 21.436 1.00 51.50 98 HIS A N 1
ATOM 688 C CA . HIS A 1 98 ? -9.299 -4.639 22.020 1.00 51.50 98 HIS A CA 1
ATOM 689 C C . HIS A 1 98 ? -10.682 -4.808 21.352 1.00 51.50 98 HIS A C 1
ATOM 691 O O . HIS A 1 98 ? -11.434 -5.707 21.720 1.00 51.50 98 HIS A O 1
ATOM 697 N N . VAL A 1 99 ? -11.005 -3.989 20.344 1.00 55.97 99 VAL A N 1
ATOM 698 C CA . VAL A 1 99 ? -12.254 -4.073 19.565 1.00 55.97 99 VAL A CA 1
ATOM 699 C C . VAL A 1 99 ? -12.051 -4.700 18.170 1.00 55.97 99 VAL A C 1
ATOM 701 O O . VAL A 1 99 ? -13.025 -5.108 17.557 1.00 55.97 99 VAL A O 1
ATOM 704 N N . GLU A 1 100 ? -10.821 -4.845 17.647 1.00 53.94 100 GLU A N 1
ATOM 705 C CA . GLU A 1 100 ? -10.605 -5.484 16.322 1.00 53.94 100 GLU A CA 1
ATOM 706 C C . GLU A 1 100 ? -10.607 -7.018 16.361 1.00 53.94 100 GLU A C 1
ATOM 708 O O . GLU A 1 100 ? -11.131 -7.644 15.445 1.00 53.94 100 GLU A O 1
ATOM 713 N N . ARG A 1 101 ? -10.058 -7.661 17.405 1.00 55.72 101 ARG A N 1
ATOM 714 C CA . ARG A 1 101 ? -9.939 -9.135 17.393 1.00 55.72 101 ARG A CA 1
ATOM 715 C C . ARG A 1 101 ? -11.285 -9.864 17.411 1.00 55.72 101 ARG A C 1
ATOM 717 O O . ARG A 1 101 ? -11.385 -10.937 16.832 1.00 55.72 101 ARG A O 1
ATOM 724 N N . ARG A 1 102 ? -12.329 -9.289 18.018 1.00 52.66 102 ARG A N 1
ATOM 725 C CA . ARG A 1 102 ? -13.666 -9.914 18.030 1.00 52.66 102 ARG A CA 1
ATOM 726 C C . ARG A 1 102 ? -14.439 -9.760 16.722 1.00 52.66 102 ARG A C 1
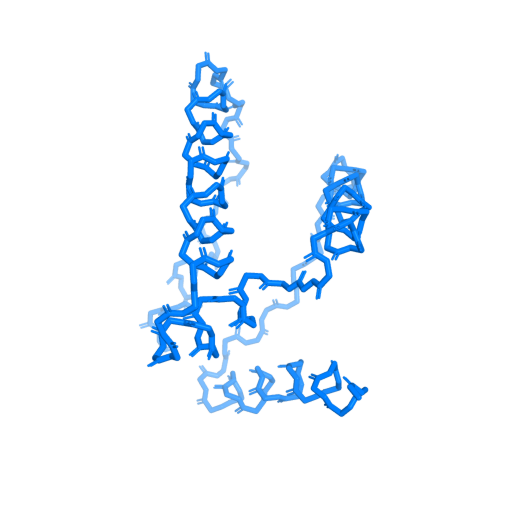ATOM 728 O O . ARG A 1 102 ? -15.333 -10.554 16.490 1.00 52.66 102 ARG A O 1
ATOM 735 N N . AL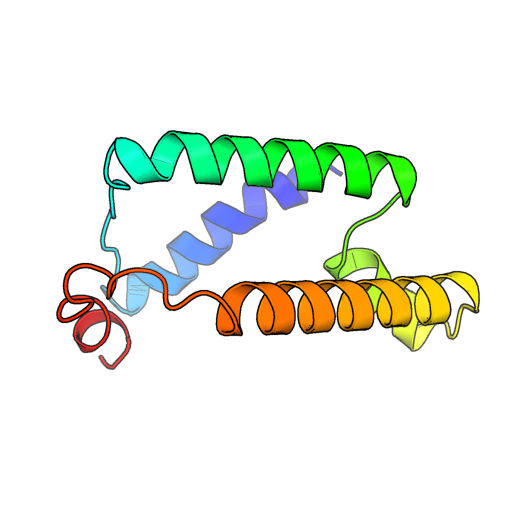A A 1 103 ? -14.081 -8.798 15.873 1.00 50.84 103 ALA A N 1
ATOM 736 C CA . ALA A 1 103 ? -14.716 -8.610 14.571 1.00 50.84 103 ALA A CA 1
ATOM 737 C C . ALA A 1 103 ? -13.961 -9.312 13.427 1.00 50.84 103 ALA A C 1
ATOM 739 O O . ALA A 1 103 ? -14.392 -9.230 12.289 1.00 50.84 103 ALA A O 1
ATOM 740 N N . GLN A 1 104 ? -12.831 -9.981 13.682 1.00 54.28 104 GLN A N 1
ATOM 741 C CA . GLN A 1 104 ? -12.119 -10.763 12.656 1.00 54.28 104 GLN A CA 1
ATOM 742 C C . GLN A 1 104 ? -12.074 -12.274 12.938 1.00 54.28 104 GLN A C 1
ATOM 744 O O . GLN A 1 104 ? -11.573 -13.019 12.102 1.00 54.28 104 GLN A O 1
ATOM 749 N N . GLN A 1 105 ? -12.588 -12.736 14.087 1.00 54.31 105 GLN A N 1
ATOM 750 C CA . GLN A 1 105 ? -12.599 -14.159 14.474 1.00 54.31 105 GLN A CA 1
ATOM 751 C C . GLN A 1 105 ? -13.991 -14.820 14.482 1.00 54.31 105 GLN A C 1
ATOM 753 O O . GLN A 1 105 ? -14.082 -15.982 14.874 1.00 54.31 105 GLN A O 1
ATOM 758 N N . THR A 1 106 ? -15.048 -14.137 14.034 1.00 41.59 106 THR A N 1
ATOM 759 C CA . THR A 1 106 ? -16.371 -14.738 13.773 1.00 41.59 106 THR A CA 1
ATOM 760 C C . THR A 1 106 ? -16.801 -14.460 12.347 1.00 41.59 106 THR A C 1
ATOM 762 O O . THR A 1 106 ? -16.704 -13.272 11.962 1.00 41.59 106 THR A O 1
#

Secondary structure (DSSP, 8-state):
-HHHHHHHHHHHHHHHGGGT-----PPPHHHHHHHHHHHHHHHHHHHHHTS-HHIIIIISTTTT-HHHHHHHHHHHHHHHHHHHHHHHS---PPSP-TTTHHHH--

Sequence (106 aa):
GSVVVLSLPIGGFIAAWPRGTFALKLPQARATGRFLASGLAMGISAAIAGGCNIGHTFSGAPTLAISSLLASLSIFLGAGAGNWLRFIRPANPLPPLHVERRAQQT